Protein AF-A0AAC8SAY4-F1 (afdb_monomer)

pLDDT: mean 83.75, std 13.56, range [39.09, 97.81]

Radius of gyration: 20.93 Å; Cα contacts (8 Å, |Δi|>4): 81; chains: 1; bounding box: 43×37×54 Å

Mean predicted aligned error: 10.48 Å

Organism: Helicobacter pylori (NCBI:txid210)

Solvent-accessible surface area (backbone atoms only — not comparable to full-atom values): 8519 Å² total; per-residue (Å²): 135,85,77,78,66,69,85,39,74,70,52,71,74,53,91,85,73,83,83,59,65,65,61,52,53,55,52,52,60,63,42,52,69,50,48,57,51,23,62,74,70,72,42,83,51,65,68,63,42,55,50,50,52,54,49,46,54,54,30,52,74,72,70,30,79,38,71,50,92,58,99,72,84,59,46,26,28,36,85,91,52,98,49,71,39,80,80,84,88,80,59,88,81,37,61,65,57,70,74,39,87,73,74,86,70,81,85,88,58,62,72,68,60,50,50,50,52,40,25,72,76,69,48,89,66,52,75,74,80,77,74,114

Secondary structure (DSSP, 8-state):
---TTTTSTTGGGS------HHHHHHHHHHHHHHHHHHHHHT---HHHHHHHHHHHHHHHHTT--EE--SSSS-SEE-SSSS-EE------TT-HHHHHTT---------HHHHHHHHHHHHSS--HHHH--

Foldseek 3Di:
DDDPPCVDPVVVVDDDDDDDPVVVVVVVVVCVVVVVVCVVVVNPDPVLVVLLVVLVVVCVVVVFDAADSDPDDAGTHRPPDRDTHHDDDDDPVDPCVVVDVDDDDDPPDDPVVVCVVCCVVPPNDDPVVPVD

Sequence (132 aa):
MQFLNQSLGFFNKGCFEPIDRNFITESYQALKPIEEIQNKYNKHDNDSFLNELRDSMVALYLDYELINIQKHGLDAKRSSSDEFLEIKQVSFQSQLIKEFEFKMKPIDSKEQELINLFNLKFGHFSWENYLA

Structure (mmCIF, N/CA/C/O backbone):
data_AF-A0AAC8SAY4-F1
#
_entry.id   AF-A0AAC8SAY4-F1
#
loop_
_atom_site.group_PDB
_atom_site.id
_atom_site.type_symbol
_atom_site.label_atom_id
_atom_site.label_alt_id
_atom_site.label_comp_id
_atom_site.label_asym_id
_atom_site.label_entity_id
_atom_site.label_seq_id
_atom_site.pdbx_PDB_ins_code
_atom_site.Cartn_x
_atom_site.Cartn_y
_atom_site.Cartn_z
_atom_site.occupancy
_atom_site.B_iso_or_equiv
_atom_site.auth_seq_id
_atom_site.auth_comp_id
_atom_site.auth_asym_id
_atom_site.auth_atom_id
_atom_site.pdbx_PDB_model_num
ATOM 1 N N . MET A 1 1 ? 18.139 -1.532 -32.303 1.00 60.88 1 MET A N 1
ATOM 2 C CA . MET A 1 1 ? 18.901 -2.255 -31.260 1.00 60.88 1 MET A CA 1
ATOM 3 C C . MET A 1 1 ? 18.504 -3.720 -31.376 1.00 60.88 1 MET A C 1
ATOM 5 O O . MET A 1 1 ? 17.310 -3.982 -31.385 1.00 60.88 1 MET A O 1
ATOM 9 N N . GLN A 1 2 ? 19.439 -4.645 -31.600 1.00 66.06 2 GLN A N 1
ATOM 10 C CA . GLN A 1 2 ? 19.112 -6.067 -31.763 1.00 66.06 2 GLN A CA 1
ATOM 11 C C . GLN A 1 2 ? 19.268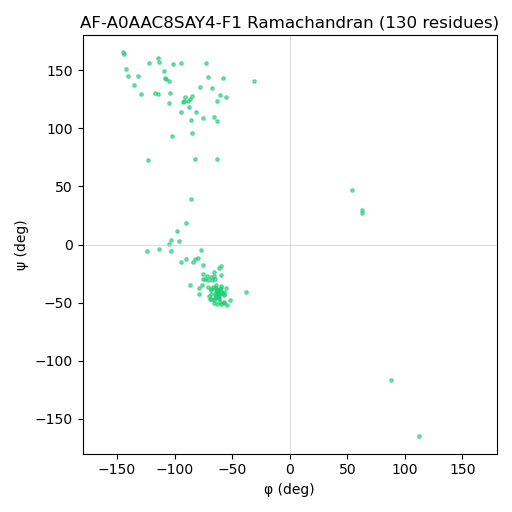 -6.743 -30.397 1.00 66.06 2 GLN A C 1
ATOM 13 O O . GLN A 1 2 ? 20.363 -6.745 -29.840 1.00 66.06 2 GLN A O 1
ATOM 18 N N . PHE A 1 3 ? 18.169 -7.231 -29.817 1.00 70.19 3 PHE A N 1
ATOM 19 C CA . PHE A 1 3 ? 18.208 -7.888 -28.510 1.00 70.19 3 PHE A CA 1
ATOM 20 C C . PHE A 1 3 ? 18.982 -9.206 -28.620 1.00 70.19 3 PHE A C 1
ATOM 22 O O . PHE A 1 3 ? 18.786 -9.964 -29.571 1.00 70.19 3 PHE A O 1
ATOM 29 N N . LEU A 1 4 ? 19.885 -9.467 -27.676 1.00 80.00 4 LEU A N 1
ATOM 30 C CA . LEU A 1 4 ? 20.610 -10.735 -27.602 1.00 80.00 4 LEU A CA 1
ATOM 31 C C . LEU A 1 4 ? 19.668 -11.843 -27.116 1.00 80.00 4 LEU A C 1
ATOM 33 O O . LEU A 1 4 ? 18.697 -11.572 -26.417 1.00 80.00 4 LEU A O 1
ATOM 37 N N . ASN A 1 5 ? 19.989 -13.098 -27.443 1.00 80.56 5 ASN A N 1
ATOM 38 C CA . ASN A 1 5 ? 19.335 -14.280 -26.871 1.00 80.56 5 ASN A CA 1
ATOM 39 C C . ASN A 1 5 ? 17.826 -14.435 -27.158 1.00 80.56 5 ASN A C 1
ATOM 41 O O . ASN A 1 5 ? 17.125 -15.112 -26.408 1.00 80.56 5 ASN A O 1
ATOM 45 N N . GLN A 1 6 ? 17.333 -13.881 -28.270 1.00 76.38 6 GLN A N 1
ATOM 46 C CA . GLN A 1 6 ? 15.921 -13.991 -28.682 1.00 76.38 6 GLN A CA 1
ATOM 47 C C . GLN A 1 6 ? 15.450 -15.441 -28.907 1.00 76.38 6 GLN A C 1
ATOM 49 O O . GLN A 1 6 ? 14.258 -15.725 -28.901 1.00 76.38 6 GLN A O 1
ATOM 54 N N . SER A 1 7 ? 16.380 -16.381 -29.090 1.00 83.81 7 SER A N 1
ATOM 55 C CA . SER A 1 7 ? 16.079 -17.808 -29.228 1.00 83.81 7 SER A CA 1
ATOM 56 C C . SER A 1 7 ? 15.813 -18.519 -27.896 1.00 83.81 7 SER A C 1
ATOM 58 O O . SER A 1 7 ? 15.356 -19.662 -27.906 1.00 83.81 7 SER A O 1
ATOM 60 N N . LEU A 1 8 ? 16.089 -17.892 -26.746 1.00 85.12 8 LEU A N 1
ATOM 61 C CA . LEU A 1 8 ? 15.897 -18.523 -25.441 1.00 85.12 8 LEU A CA 1
ATOM 62 C C . LEU A 1 8 ? 14.419 -18.520 -25.039 1.00 85.12 8 LEU A C 1
ATOM 64 O O . LEU A 1 8 ? 13.726 -17.509 -25.122 1.00 85.12 8 LEU A O 1
ATOM 68 N N . GLY A 1 9 ? 13.939 -19.654 -24.525 1.00 83.25 9 GLY A N 1
ATOM 69 C CA . GLY A 1 9 ? 12.525 -19.835 -24.183 1.00 83.25 9 GLY A CA 1
ATOM 70 C C . GLY A 1 9 ? 11.986 -18.847 -23.144 1.00 83.25 9 GLY A C 1
ATOM 71 O O . GLY A 1 9 ? 10.797 -18.556 -23.157 1.00 83.25 9 GLY A O 1
ATOM 72 N N . PHE A 1 10 ? 12.831 -18.298 -22.265 1.00 81.75 10 PHE A N 1
ATOM 73 C CA . PHE A 1 10 ? 12.408 -17.265 -21.313 1.00 81.75 10 PHE A CA 1
ATOM 74 C C . PHE A 1 10 ? 12.229 -15.888 -21.963 1.00 81.75 10 PHE A C 1
ATOM 76 O O . PHE A 1 10 ? 11.379 -15.128 -21.513 1.00 81.75 10 PHE A O 1
ATOM 83 N N . PHE A 1 11 ? 12.974 -15.578 -23.031 1.00 82.75 11 PHE A N 1
ATOM 84 C CA . PHE A 1 11 ? 12.783 -14.341 -23.789 1.00 82.75 11 PHE A CA 1
ATOM 85 C C . PHE A 1 11 ? 11.406 -14.349 -24.467 1.00 82.75 11 PHE A C 1
ATOM 87 O O . PHE A 1 11 ? 10.678 -13.366 -24.449 1.00 82.75 11 PHE A O 1
ATOM 94 N N . ASN A 1 12 ? 10.978 -15.512 -24.954 1.00 81.19 12 ASN A N 1
ATOM 95 C CA . ASN A 1 12 ? 9.673 -15.670 -25.599 1.00 81.19 12 ASN A CA 1
ATOM 96 C C . ASN A 1 12 ? 8.489 -15.728 -24.61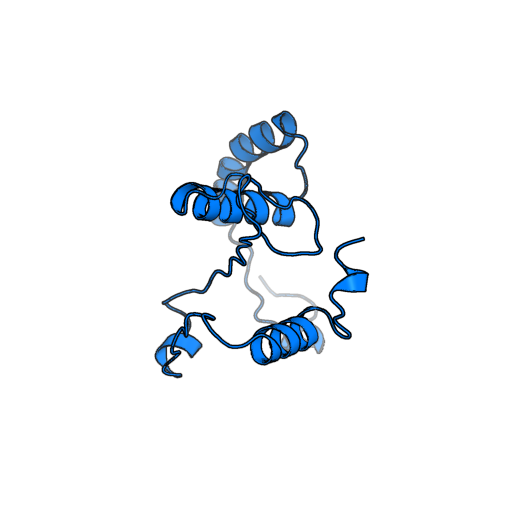4 1.00 81.19 12 ASN A C 1
ATOM 98 O O . ASN A 1 12 ? 7.341 -15.774 -25.047 1.00 81.19 12 ASN A O 1
ATOM 102 N N . LYS A 1 13 ? 8.745 -15.735 -23.296 1.00 87.25 13 LYS A N 1
ATOM 103 C CA . LYS A 1 13 ? 7.701 -15.644 -22.258 1.00 87.25 13 LYS A CA 1
ATOM 104 C C . LYS A 1 13 ? 7.384 -14.207 -21.841 1.00 87.25 13 LYS A C 1
ATOM 106 O O . LYS A 1 13 ? 6.411 -14.005 -21.122 1.00 87.25 13 LYS A O 1
ATOM 111 N N . GLY A 1 14 ? 8.204 -13.234 -22.234 1.00 84.19 14 GLY A N 1
ATOM 112 C CA . GLY A 1 14 ? 8.025 -11.827 -21.881 1.00 84.19 14 GLY A CA 1
ATOM 113 C C . GLY A 1 14 ? 7.724 -10.955 -23.096 1.00 84.19 14 GLY A C 1
ATOM 114 O O . GLY A 1 14 ? 8.028 -11.319 -24.229 1.00 84.19 14 GLY A O 1
ATOM 115 N N . CYS A 1 15 ? 7.158 -9.776 -22.844 1.00 86.06 15 CYS A N 1
ATOM 116 C CA . CYS A 1 15 ? 7.070 -8.691 -23.818 1.00 86.06 15 CYS A CA 1
ATOM 117 C C . CYS A 1 15 ? 8.151 -7.665 -23.468 1.00 86.06 15 CYS A C 1
ATOM 119 O O . CYS A 1 15 ? 7.966 -6.843 -22.574 1.00 86.06 15 CYS A O 1
ATOM 121 N N . PHE A 1 16 ? 9.323 -7.786 -24.092 1.00 86.50 16 PHE A N 1
ATOM 122 C CA . PHE 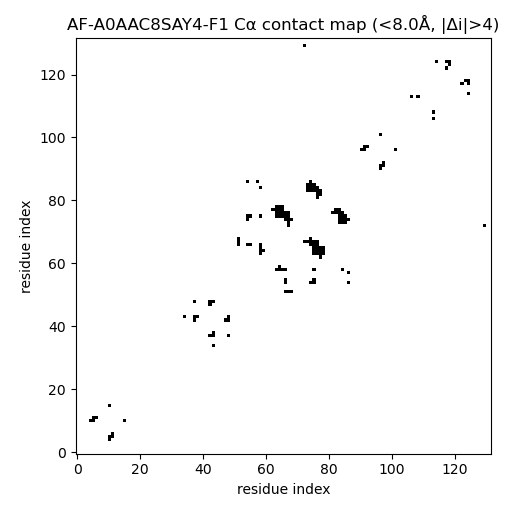A 1 16 ? 10.476 -6.943 -23.783 1.00 86.50 16 PHE A CA 1
ATOM 123 C C . PHE A 1 16 ? 10.493 -5.697 -24.665 1.00 86.50 16 PHE A C 1
ATOM 125 O O . PHE A 1 16 ? 10.491 -5.796 -25.891 1.00 86.50 16 PHE A O 1
ATOM 132 N N . GLU A 1 17 ? 10.593 -4.533 -24.033 1.00 86.31 17 GLU A N 1
ATOM 133 C CA . GLU A 1 17 ? 10.682 -3.236 -24.700 1.00 86.31 17 GLU A CA 1
ATOM 134 C C . GLU A 1 17 ? 11.970 -2.504 -24.288 1.00 86.31 17 GLU A C 1
ATOM 136 O O . GLU A 1 17 ? 12.548 -2.796 -23.233 1.00 86.31 17 GLU A O 1
ATOM 141 N N . PRO A 1 18 ? 12.477 -1.568 -25.111 1.00 89.00 18 PRO A N 1
ATOM 142 C CA . PRO A 1 18 ? 13.557 -0.685 -24.692 1.00 89.00 18 PRO A CA 1
ATOM 143 C C . PRO A 1 18 ? 13.172 0.110 -23.438 1.00 89.00 18 PRO A C 1
ATOM 145 O O . PRO A 1 18 ? 12.043 0.570 -23.310 1.00 89.00 18 PRO A O 1
ATOM 148 N N . ILE A 1 19 ? 14.135 0.329 -22.541 1.00 91.62 19 ILE A N 1
ATOM 149 C CA . ILE A 1 19 ? 13.924 1.165 -21.353 1.00 91.62 19 ILE A CA 1
ATOM 150 C C . ILE A 1 19 ? 13.622 2.603 -21.787 1.00 91.62 19 ILE A C 1
ATOM 152 O O . ILE A 1 19 ? 14.453 3.239 -22.447 1.00 91.62 19 ILE A O 1
ATOM 156 N N . ASP A 1 20 ? 12.483 3.134 -21.348 1.00 96.00 20 ASP A N 1
ATOM 157 C CA . ASP A 1 20 ? 12.170 4.554 -21.470 1.00 96.00 20 ASP A CA 1
ATOM 158 C C . ASP A 1 20 ? 12.971 5.357 -20.433 1.00 96.00 20 ASP A C 1
ATOM 160 O O . ASP A 1 20 ? 12.736 5.303 -19.225 1.00 96.00 20 ASP A O 1
ATOM 164 N N . ARG A 1 21 ? 13.961 6.114 -20.912 1.00 96.12 21 ARG A N 1
ATOM 165 C CA . ARG A 1 21 ? 14.837 6.923 -20.054 1.00 96.12 21 ARG A CA 1
ATOM 166 C C . ARG A 1 21 ? 14.137 8.142 -19.460 1.00 96.12 21 ARG A C 1
ATOM 168 O O . ARG A 1 21 ? 14.555 8.592 -18.392 1.00 96.12 21 ARG A O 1
ATOM 175 N N . ASN A 1 22 ? 13.112 8.669 -20.127 1.00 97.50 22 ASN A N 1
ATOM 176 C CA . ASN A 1 22 ? 12.337 9.790 -19.605 1.00 97.50 22 ASN A CA 1
ATOM 177 C C . ASN A 1 22 ? 11.527 9.316 -18.401 1.00 97.50 22 ASN A C 1
ATOM 179 O O . ASN A 1 22 ? 11.654 9.900 -17.327 1.00 97.50 22 ASN A O 1
ATOM 183 N N . PHE A 1 23 ? 10.846 8.171 -18.536 1.00 97.06 23 PHE A N 1
ATOM 184 C CA . PHE A 1 23 ? 10.138 7.525 -17.429 1.00 97.06 23 PHE A CA 1
ATOM 185 C C . PHE A 1 23 ? 11.038 7.324 -16.201 1.00 97.06 23 PHE A C 1
ATOM 187 O O . PHE A 1 23 ? 10.656 7.691 -15.090 1.00 97.06 23 PHE A O 1
ATOM 194 N N . ILE A 1 24 ? 12.254 6.795 -16.390 1.00 96.88 24 ILE A N 1
ATOM 195 C CA . ILE A 1 24 ? 13.210 6.597 -15.287 1.00 96.88 24 ILE A CA 1
ATOM 196 C C . ILE A 1 24 ? 13.607 7.925 -14.638 1.00 96.88 24 ILE A C 1
ATOM 198 O O . ILE A 1 24 ? 13.652 8.022 -13.413 1.00 96.88 24 ILE A O 1
ATOM 202 N N . THR A 1 25 ? 13.906 8.941 -15.445 1.00 97.50 25 THR A N 1
ATOM 203 C CA . THR A 1 25 ? 14.394 10.234 -14.950 1.00 97.50 25 THR A CA 1
ATOM 204 C C . THR A 1 25 ? 13.321 10.951 -14.135 1.00 97.50 25 THR A C 1
ATOM 206 O O . THR A 1 25 ? 13.598 11.396 -13.021 1.00 97.50 25 THR A O 1
ATOM 209 N N . GLU A 1 26 ? 12.097 11.018 -14.656 1.00 97.38 26 GLU A N 1
ATOM 210 C CA . GLU A 1 26 ? 10.952 11.642 -13.986 1.00 97.38 26 GLU A CA 1
ATOM 211 C C . GLU A 1 26 ? 10.566 10.883 -12.711 1.00 97.38 26 GLU A C 1
ATOM 213 O O . GLU A 1 26 ? 10.424 11.485 -11.645 1.00 97.38 26 GLU A O 1
ATOM 218 N N . SER A 1 27 ? 10.490 9.550 -12.785 1.00 96.00 27 SER A N 1
ATOM 219 C CA . SER A 1 27 ? 10.169 8.712 -11.624 1.00 96.00 27 SER A CA 1
ATOM 220 C C . SER A 1 27 ? 11.215 8.855 -10.520 1.00 96.00 27 SER A C 1
ATOM 222 O O . SER A 1 27 ? 10.870 9.020 -9.353 1.00 96.00 27 SER A O 1
ATOM 224 N N . TYR A 1 28 ? 12.504 8.860 -10.870 1.00 95.19 28 TYR A N 1
ATOM 225 C CA . TYR A 1 28 ? 13.577 9.050 -9.896 1.00 95.19 28 TYR A CA 1
ATOM 226 C C . TYR A 1 28 ? 13.511 10.423 -9.216 1.00 95.19 28 TYR A C 1
ATOM 228 O O . TYR A 1 28 ? 13.718 10.528 -8.009 1.00 95.19 28 TYR A O 1
ATOM 236 N N . GLN A 1 29 ? 13.192 11.485 -9.963 1.00 95.94 29 GLN A N 1
ATOM 237 C CA . GLN A 1 29 ? 13.005 12.818 -9.384 1.00 95.94 29 GLN A CA 1
ATOM 238 C C . GLN A 1 29 ? 11.830 12.857 -8.399 1.00 95.94 29 GLN A C 1
ATOM 240 O O . GLN A 1 29 ? 11.961 13.473 -7.342 1.00 95.94 29 GLN A O 1
ATOM 245 N N . ALA A 1 30 ? 10.728 12.166 -8.705 1.00 95.06 30 ALA A N 1
ATOM 246 C CA . ALA A 1 30 ? 9.575 1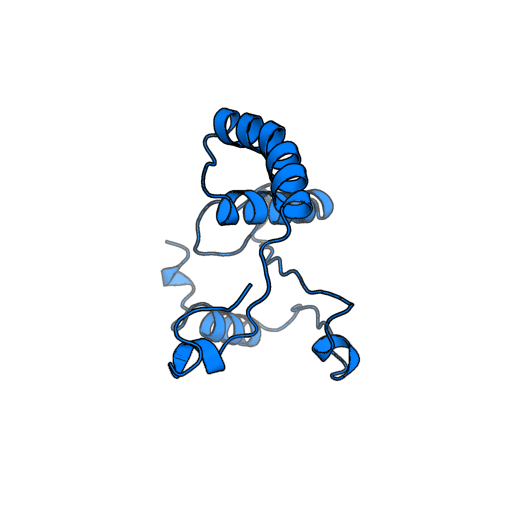2.054 -7.813 1.00 95.06 30 ALA A CA 1
ATOM 247 C C . ALA A 1 30 ? 9.858 11.218 -6.549 1.00 95.06 30 ALA A C 1
ATOM 249 O O . ALA A 1 30 ? 9.256 11.471 -5.507 1.00 95.06 30 ALA A O 1
ATOM 250 N N . LEU A 1 31 ? 10.790 10.259 -6.608 1.00 93.69 31 LEU A N 1
ATOM 251 C CA . LEU A 1 31 ? 11.170 9.431 -5.456 1.00 93.69 31 LEU A CA 1
ATOM 252 C C . LEU A 1 31 ? 12.044 10.164 -4.427 1.00 93.69 31 LEU A C 1
ATOM 254 O O . LEU A 1 31 ? 11.999 9.812 -3.254 1.00 93.69 31 LEU A O 1
ATOM 258 N N . LYS A 1 32 ? 12.795 11.204 -4.812 1.00 94.00 32 LYS A N 1
ATOM 259 C CA . LYS A 1 32 ? 13.646 11.970 -3.876 1.00 94.00 32 LYS A CA 1
ATOM 260 C C . LYS A 1 32 ? 12.907 12.521 -2.645 1.00 94.00 32 LYS A C 1
ATOM 262 O O . LYS A 1 32 ? 13.352 12.259 -1.533 1.00 94.00 32 LYS A O 1
ATOM 267 N N . PRO A 1 33 ? 11.784 13.254 -2.779 1.00 95.94 33 PRO A N 1
ATOM 268 C CA . PRO A 1 33 ? 11.046 13.715 -1.602 1.00 95.94 33 PRO A CA 1
ATOM 269 C C . PRO A 1 33 ? 10.433 12.557 -0.799 1.00 95.94 33 PRO A C 1
ATOM 271 O O . PRO A 1 33 ? 10.248 12.681 0.409 1.00 95.94 33 PRO A O 1
ATOM 274 N N . ILE A 1 34 ? 10.133 11.421 -1.439 1.00 95.31 34 ILE A N 1
ATOM 275 C CA . ILE A 1 34 ? 9.647 10.221 -0.743 1.00 95.31 34 ILE A CA 1
ATOM 276 C C . ILE A 1 34 ? 10.763 9.632 0.128 1.00 95.31 34 ILE A C 1
ATOM 278 O O . ILE A 1 34 ? 10.511 9.306 1.285 1.00 95.31 34 ILE A O 1
ATOM 282 N N . GLU A 1 35 ? 11.997 9.576 -0.373 1.00 95.38 35 GLU A N 1
ATOM 283 C CA . GLU A 1 35 ? 13.166 9.102 0.374 1.00 95.38 35 GLU A CA 1
ATOM 284 C C . GLU A 1 35 ? 13.388 9.908 1.668 1.00 95.38 35 GLU A C 1
ATOM 286 O O . GLU A 1 35 ? 13.648 9.333 2.725 1.00 95.38 35 GLU A O 1
ATOM 291 N N . GLU A 1 36 ? 13.211 11.233 1.633 1.00 96.94 36 GLU A N 1
ATOM 292 C CA . GLU A 1 36 ? 13.299 12.085 2.829 1.00 96.94 36 GLU A CA 1
ATOM 293 C C . GLU A 1 36 ? 12.268 11.689 3.903 1.00 96.94 36 GLU A C 1
ATOM 295 O O . GLU A 1 36 ? 12.588 11.630 5.095 1.00 96.94 36 GLU A O 1
ATOM 300 N N . ILE A 1 37 ? 11.039 11.362 3.489 1.00 97.12 37 ILE A N 1
ATOM 301 C CA . ILE A 1 37 ? 9.972 10.887 4.380 1.00 97.12 37 ILE A CA 1
ATOM 302 C C . ILE A 1 37 ? 10.321 9.496 4.917 1.00 97.12 37 ILE A C 1
ATOM 304 O O . ILE A 1 37 ? 10.244 9.265 6.124 1.00 97.12 37 ILE A O 1
ATOM 308 N N . GLN A 1 38 ? 10.747 8.577 4.051 1.00 96.44 38 GLN A N 1
ATOM 309 C CA . GLN A 1 38 ? 11.144 7.228 4.453 1.00 96.44 38 GLN A CA 1
ATOM 310 C C . GLN A 1 38 ? 12.267 7.254 5.489 1.00 96.44 38 GLN A C 1
ATOM 312 O O . GLN A 1 38 ? 12.180 6.549 6.491 1.00 96.44 38 GLN A O 1
ATOM 317 N N . ASN A 1 39 ? 13.266 8.121 5.309 1.00 97.00 39 ASN A N 1
ATOM 318 C CA . ASN A 1 39 ? 14.345 8.326 6.273 1.00 97.00 39 ASN A CA 1
ATOM 319 C C . ASN A 1 39 ? 13.824 8.889 7.601 1.00 97.00 39 ASN A C 1
ATOM 321 O O . ASN A 1 39 ? 14.181 8.390 8.667 1.00 97.00 39 ASN A O 1
ATOM 325 N N . LYS A 1 40 ? 12.940 9.894 7.554 1.00 97.81 40 LYS A N 1
ATOM 326 C CA . LYS A 1 40 ? 12.348 10.508 8.754 1.00 97.81 40 LYS A CA 1
ATOM 327 C C . LYS A 1 40 ? 11.563 9.507 9.607 1.00 97.81 40 LYS A C 1
ATOM 329 O O . LYS A 1 40 ? 11.592 9.606 10.831 1.00 97.81 40 LYS A O 1
ATOM 334 N N . TYR A 1 41 ? 10.853 8.576 8.972 1.00 96.00 41 TYR A N 1
ATOM 335 C CA . TYR A 1 41 ? 9.997 7.599 9.653 1.00 96.00 41 TYR A CA 1
ATOM 336 C C . TYR A 1 41 ? 10.609 6.191 9.743 1.00 96.00 41 TYR A C 1
ATOM 338 O O . TYR A 1 41 ? 9.952 5.289 10.255 1.00 96.00 41 TYR A O 1
ATOM 346 N N . ASN A 1 42 ? 11.854 6.002 9.286 1.00 95.94 42 ASN A N 1
ATOM 347 C CA . ASN A 1 42 ? 12.555 4.713 9.240 1.00 95.94 42 ASN A CA 1
ATOM 348 C C . ASN A 1 42 ? 11.763 3.617 8.485 1.00 95.94 42 ASN A C 1
ATOM 350 O O . ASN A 1 42 ? 11.600 2.496 8.967 1.00 95.94 42 ASN A O 1
ATOM 354 N N . LYS A 1 43 ? 11.230 3.957 7.302 1.00 94.44 43 LYS A N 1
ATOM 355 C CA . LYS A 1 43 ? 10.384 3.091 6.454 1.00 94.44 43 LYS A CA 1
ATOM 356 C C . LYS A 1 43 ? 10.971 2.925 5.051 1.00 94.44 43 LYS A C 1
ATOM 358 O O . LYS A 1 43 ? 10.460 3.486 4.089 1.00 94.44 43 LYS A O 1
ATOM 363 N N . HIS A 1 44 ? 12.053 2.162 4.936 1.00 93.31 44 HIS A N 1
ATOM 364 C CA . HIS A 1 44 ? 12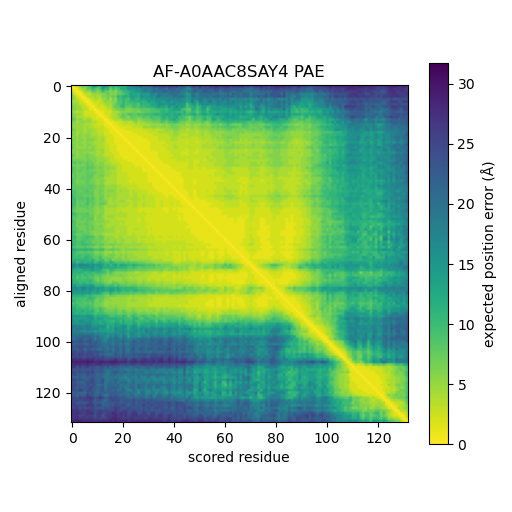.831 2.047 3.692 1.00 93.31 44 HIS A CA 1
ATOM 365 C C . HIS A 1 44 ? 12.294 1.022 2.683 1.00 93.31 44 HIS A C 1
ATOM 367 O O . HIS A 1 44 ? 12.703 1.028 1.526 1.00 93.31 44 HIS A O 1
ATOM 373 N N . ASP A 1 45 ? 11.400 0.129 3.108 1.00 93.19 45 ASP A N 1
ATOM 374 C CA . ASP A 1 45 ? 10.754 -0.815 2.201 1.00 93.19 45 ASP A CA 1
ATOM 375 C C . ASP A 1 45 ? 9.583 -0.132 1.483 1.00 93.19 45 ASP A C 1
ATOM 377 O O . ASP A 1 45 ? 8.605 0.265 2.117 1.00 93.19 45 ASP A O 1
ATOM 381 N N . ASN A 1 46 ? 9.693 0.030 0.162 1.00 91.69 46 ASN A N 1
ATOM 382 C CA . ASN A 1 46 ? 8.706 0.769 -0.630 1.00 91.69 46 ASN A CA 1
ATOM 383 C C . ASN A 1 46 ? 7.325 0.107 -0.631 1.00 91.69 46 ASN A C 1
ATOM 385 O O . ASN A 1 46 ? 6.322 0.819 -0.614 1.00 91.69 46 ASN A O 1
ATOM 389 N N . ASP A 1 47 ? 7.266 -1.227 -0.658 1.00 91.19 47 ASP A N 1
ATOM 390 C CA . ASP A 1 47 ? 5.992 -1.951 -0.666 1.00 91.19 47 ASP A CA 1
ATOM 391 C C . ASP A 1 47 ? 5.253 -1.735 0.660 1.00 91.19 47 ASP A C 1
ATOM 393 O O . ASP A 1 47 ? 4.113 -1.271 0.675 1.00 91.19 47 ASP A O 1
ATOM 397 N N . SER A 1 48 ? 5.937 -1.945 1.785 1.00 90.94 48 SER A N 1
ATOM 398 C CA . SER A 1 48 ? 5.389 -1.700 3.123 1.00 90.94 48 SER A CA 1
ATOM 399 C C . SER A 1 48 ? 5.022 -0.229 3.331 1.00 90.94 48 SER A C 1
ATOM 401 O O . SER A 1 48 ? 3.954 0.064 3.860 1.00 90.94 48 SER A O 1
ATOM 403 N N . PHE A 1 49 ? 5.868 0.705 2.881 1.00 94.25 49 PHE A N 1
ATOM 404 C CA . PHE A 1 49 ? 5.618 2.144 2.995 1.00 94.25 49 PHE A CA 1
ATOM 405 C C . PHE A 1 49 ? 4.340 2.569 2.262 1.00 94.25 49 PHE A C 1
ATOM 407 O O . PHE A 1 49 ? 3.502 3.265 2.836 1.00 94.25 49 PHE A O 1
ATOM 414 N N . LEU A 1 50 ? 4.174 2.148 1.003 1.00 93.56 50 LEU A N 1
ATOM 415 C CA . LEU A 1 50 ? 3.001 2.507 0.203 1.00 93.56 50 LEU A CA 1
ATOM 416 C C . LEU A 1 50 ? 1.732 1.800 0.691 1.00 93.56 50 LEU A C 1
ATOM 418 O O . LEU A 1 50 ? 0.664 2.414 0.680 1.00 93.56 50 LEU A O 1
ATOM 422 N N . ASN A 1 51 ? 1.843 0.547 1.143 1.00 92.00 51 ASN A N 1
ATOM 423 C CA . ASN A 1 51 ? 0.724 -0.178 1.742 1.00 92.00 51 ASN A CA 1
ATOM 424 C C . ASN A 1 51 ? 0.249 0.508 3.032 1.00 92.00 51 ASN A C 1
ATOM 426 O O . ASN A 1 51 ? -0.923 0.861 3.122 1.00 92.00 51 ASN A O 1
ATOM 430 N N . GLU A 1 52 ? 1.152 0.805 3.970 1.00 94.94 52 GLU A N 1
ATOM 431 C CA . GLU A 1 52 ? 0.797 1.481 5.223 1.00 94.94 52 GLU A CA 1
ATOM 432 C C . GLU A 1 52 ? 0.225 2.883 4.981 1.00 94.94 52 GLU A C 1
ATOM 434 O O . GLU A 1 52 ? -0.746 3.264 5.634 1.00 94.94 52 GLU A O 1
ATOM 439 N N . LEU A 1 53 ? 0.773 3.646 4.024 1.00 95.69 53 LEU A N 1
ATOM 440 C CA . LEU A 1 53 ? 0.232 4.954 3.649 1.00 95.69 53 LEU A CA 1
ATOM 441 C C . LEU A 1 53 ? -1.214 4.836 3.153 1.00 95.69 53 LEU A C 1
ATOM 443 O O . LEU A 1 53 ? -2.090 5.551 3.642 1.00 95.69 53 LEU A O 1
ATOM 447 N N . ARG A 1 54 ? -1.469 3.929 2.201 1.00 95.50 54 ARG A N 1
ATOM 448 C CA . ARG A 1 54 ? -2.814 3.677 1.664 1.00 95.50 54 ARG A CA 1
ATOM 449 C C . ARG A 1 54 ? -3.776 3.289 2.781 1.00 95.50 54 ARG A C 1
ATOM 451 O O . ARG A 1 54 ? -4.860 3.865 2.880 1.00 95.50 54 ARG A O 1
ATOM 458 N N . ASP A 1 55 ? -3.383 2.321 3.599 1.00 95.94 55 ASP A N 1
ATOM 459 C CA . ASP A 1 55 ? -4.258 1.759 4.620 1.00 95.94 55 ASP A CA 1
ATOM 460 C C . ASP A 1 55 ? -4.546 2.792 5.716 1.00 95.94 55 ASP A C 1
ATOM 462 O O . ASP A 1 55 ? -5.697 2.962 6.114 1.00 95.94 55 ASP A O 1
ATOM 466 N N . SER A 1 56 ? -3.548 3.598 6.093 1.00 96.94 56 SER A N 1
ATOM 467 C CA . SER A 1 56 ? -3.717 4.725 7.019 1.00 96.94 56 SER A CA 1
ATOM 468 C C . SER A 1 56 ? -4.670 5.791 6.483 1.00 96.94 56 SER A C 1
ATOM 470 O O . SER A 1 56 ? -5.482 6.316 7.240 1.00 96.94 56 SER A O 1
ATOM 472 N N . MET A 1 57 ? -4.609 6.118 5.186 1.00 97.38 57 MET A N 1
ATOM 473 C CA . MET A 1 57 ? -5.518 7.100 4.582 1.00 97.38 57 MET A CA 1
ATOM 474 C C . MET A 1 57 ? -6.977 6.633 4.623 1.00 97.38 57 MET A C 1
ATOM 476 O O . MET A 1 57 ? -7.865 7.423 4.942 1.00 97.38 57 MET A O 1
ATOM 480 N N . VAL A 1 58 ? -7.230 5.359 4.311 1.00 96.25 58 VAL A N 1
ATOM 481 C CA . VAL A 1 58 ? -8.583 4.781 4.345 1.00 96.25 58 VAL A CA 1
ATOM 482 C C . VAL A 1 58 ? -9.078 4.635 5.784 1.00 96.25 58 VAL A C 1
ATOM 484 O O . VAL A 1 58 ? -10.214 5.008 6.068 1.00 96.25 58 VAL A O 1
ATOM 487 N N . ALA A 1 59 ? -8.232 4.147 6.694 1.00 96.50 59 ALA A N 1
ATOM 488 C CA . ALA A 1 59 ? -8.552 4.031 8.113 1.00 96.50 59 ALA A CA 1
ATOM 489 C C . ALA A 1 59 ? -8.937 5.392 8.706 1.00 96.50 59 ALA A C 1
ATOM 491 O O . ALA A 1 59 ? -10.013 5.520 9.285 1.00 96.50 59 ALA A O 1
ATOM 492 N N . LEU A 1 60 ? -8.121 6.425 8.461 1.00 95.88 60 LEU A N 1
ATOM 493 C CA . LEU A 1 60 ? -8.389 7.789 8.914 1.00 95.88 60 LEU A CA 1
ATOM 494 C C . LEU A 1 60 ? -9.716 8.328 8.365 1.00 95.88 60 LEU A C 1
ATOM 496 O O . LEU A 1 60 ? -10.466 8.959 9.099 1.00 95.88 60 LEU A O 1
ATOM 500 N N . TYR A 1 61 ? -10.024 8.069 7.091 1.00 96.12 61 TYR A N 1
ATOM 501 C CA . TYR A 1 61 ? -11.286 8.492 6.476 1.00 96.12 61 TYR A CA 1
ATOM 502 C C . TYR A 1 61 ? -12.524 7.821 7.099 1.00 96.12 61 TYR A C 1
ATOM 504 O O . TYR A 1 61 ? -13.602 8.409 7.101 1.00 96.12 61 TYR A O 1
ATOM 512 N N . LEU A 1 62 ? -12.376 6.598 7.616 1.00 95.25 62 LEU A N 1
ATOM 513 C CA . LEU A 1 62 ? -13.443 5.819 8.257 1.00 95.25 62 LEU A CA 1
ATOM 514 C C . LEU A 1 62 ? -13.426 5.920 9.796 1.00 95.25 62 LEU A C 1
ATOM 516 O O . LEU A 1 62 ? -14.119 5.153 10.473 1.00 95.25 62 LEU A O 1
ATOM 520 N N . ASP A 1 63 ? -12.643 6.851 10.347 1.00 95.44 63 ASP A N 1
ATOM 521 C CA . ASP A 1 63 ? -12.448 7.089 11.782 1.00 95.44 63 ASP A CA 1
ATOM 522 C C . ASP A 1 63 ? -11.814 5.908 12.555 1.00 95.44 63 ASP A C 1
ATOM 524 O O . ASP A 1 63 ? -12.077 5.723 13.739 1.00 95.44 63 ASP A O 1
ATOM 528 N N . TYR A 1 64 ? -10.980 5.084 11.918 1.00 97.31 64 TYR A N 1
ATOM 529 C CA . TYR A 1 64 ? -10.166 4.070 12.603 1.00 97.31 64 TYR A CA 1
ATOM 530 C C . TYR A 1 64 ? -8.843 4.689 13.067 1.00 97.31 64 TYR A C 1
ATOM 532 O O . TYR A 1 64 ? -8.101 5.248 12.261 1.00 97.31 64 TYR A O 1
ATOM 540 N N . GLU A 1 65 ? -8.522 4.578 14.359 1.00 97.12 65 GLU A N 1
ATOM 541 C CA . GLU A 1 65 ? -7.364 5.276 14.938 1.00 97.12 65 GLU A CA 1
ATOM 542 C C . GLU A 1 65 ? -6.075 4.445 14.985 1.00 97.12 65 GLU A C 1
ATOM 544 O O . GLU A 1 65 ? -4.998 5.003 15.205 1.00 97.12 65 GLU A O 1
ATOM 549 N N . LEU A 1 66 ? -6.157 3.122 14.808 1.00 97.44 66 LEU A N 1
ATOM 550 C CA . LEU A 1 66 ? -5.010 2.218 14.916 1.00 97.44 66 LEU A CA 1
ATOM 551 C C . LEU A 1 66 ? -4.735 1.531 13.578 1.00 97.44 66 LEU A C 1
ATOM 553 O O . LEU A 1 6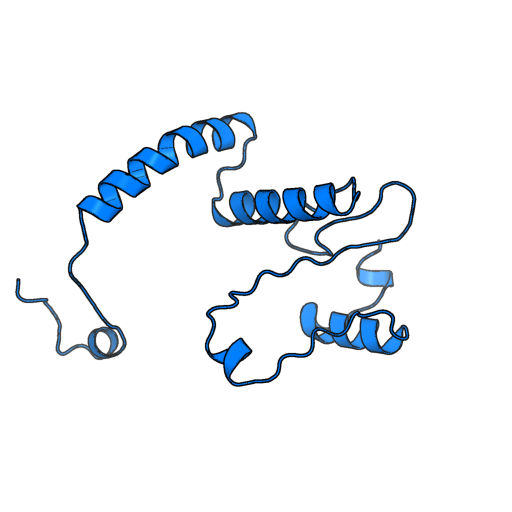6 ? -5.637 0.929 13.000 1.00 97.44 66 LEU A O 1
ATOM 557 N N . ILE A 1 67 ? -3.477 1.568 13.131 1.00 96.94 67 ILE A N 1
ATOM 558 C CA . ILE A 1 67 ? -2.999 0.873 11.930 1.00 96.94 67 ILE A CA 1
ATOM 559 C C . ILE A 1 67 ? -2.130 -0.327 12.310 1.00 96.94 67 ILE A C 1
ATOM 561 O O . ILE A 1 67 ? -1.338 -0.263 13.255 1.00 96.94 67 ILE A O 1
ATOM 565 N N . ASN A 1 68 ? -2.254 -1.420 11.565 1.00 94.38 68 ASN A N 1
ATOM 566 C CA . ASN A 1 68 ? -1.372 -2.566 11.696 1.00 94.38 68 ASN A CA 1
ATOM 567 C C . ASN A 1 68 ? -0.128 -2.390 10.816 1.00 94.38 68 ASN A C 1
ATOM 569 O O . ASN A 1 68 ? -0.214 -2.320 9.596 1.00 94.38 68 ASN A O 1
ATOM 573 N N . ILE A 1 69 ? 1.043 -2.348 11.449 1.00 91.81 69 ILE A N 1
ATOM 574 C CA . ILE A 1 69 ? 2.343 -2.217 10.770 1.00 91.81 69 ILE A CA 1
ATOM 575 C C . ILE A 1 69 ? 3.035 -3.571 10.535 1.00 91.81 69 ILE A C 1
ATOM 577 O O . ILE A 1 69 ? 4.180 -3.617 10.088 1.00 91.81 69 ILE A O 1
ATOM 581 N N . GLN A 1 70 ? 2.384 -4.679 10.898 1.00 87.62 70 GLN A N 1
ATOM 582 C CA . GLN A 1 70 ? 2.888 -6.037 10.716 1.00 87.62 70 GLN A CA 1
ATOM 583 C C . GLN A 1 70 ? 2.240 -6.699 9.499 1.00 87.62 70 GLN A C 1
ATOM 585 O O . GLN A 1 70 ? 1.118 -6.393 9.112 1.00 87.62 70 GLN A O 1
ATOM 590 N N . LYS A 1 71 ? 2.932 -7.686 8.921 1.00 75.81 71 LYS A N 1
ATOM 591 C CA . LYS A 1 71 ? 2.450 -8.431 7.744 1.00 75.81 71 LYS A CA 1
ATOM 592 C C . LYS A 1 71 ? 1.198 -9.279 8.017 1.00 75.81 71 LYS A C 1
ATOM 594 O O . LYS A 1 71 ? 0.493 -9.663 7.085 1.00 75.81 71 LYS A O 1
ATOM 599 N N . HIS A 1 72 ? 0.967 -9.647 9.274 1.00 81.38 72 HIS A N 1
ATOM 600 C CA . HIS A 1 72 ? -0.113 -10.540 9.680 1.00 81.38 72 HIS A CA 1
ATOM 601 C C . HIS A 1 72 ? -1.201 -9.763 10.420 1.00 81.38 72 HIS A C 1
ATOM 603 O O . HIS A 1 72 ? -0.894 -8.868 11.204 1.00 81.38 72 HIS A O 1
ATOM 609 N N . GLY A 1 73 ? -2.460 -10.141 10.197 1.00 86.56 73 GLY A N 1
ATOM 610 C CA . GLY A 1 73 ? -3.628 -9.520 10.821 1.00 86.56 73 GLY A CA 1
ATOM 611 C C . GLY A 1 73 ? -4.508 -8.750 9.836 1.00 86.56 73 GLY A C 1
ATOM 612 O O . GLY A 1 73 ? -4.439 -8.959 8.620 1.00 86.56 73 GLY A O 1
ATOM 613 N N . LEU A 1 74 ? -5.378 -7.921 10.410 1.00 90.50 74 LEU A N 1
ATOM 614 C CA . LEU A 1 74 ? -6.245 -6.969 9.715 1.00 90.50 74 LEU A CA 1
ATOM 615 C C . LEU A 1 74 ? -5.562 -5.599 9.679 1.00 90.50 74 LEU A C 1
ATOM 617 O O . LEU A 1 74 ? -4.693 -5.330 10.510 1.00 90.50 74 LEU A O 1
ATOM 621 N N . ASP A 1 75 ? -5.929 -4.763 8.717 1.00 95.31 75 ASP A N 1
ATOM 622 C CA . ASP A 1 75 ? -5.162 -3.567 8.362 1.00 95.31 75 ASP A CA 1
ATOM 623 C C . ASP A 1 75 ? -5.343 -2.420 9.375 1.00 95.31 75 ASP A C 1
ATOM 625 O O . ASP A 1 75 ? -4.382 -1.714 9.673 1.00 95.31 75 ASP A O 1
ATOM 629 N N . ALA A 1 76 ? -6.532 -2.261 9.972 1.00 96.69 76 ALA A N 1
ATOM 630 C CA . ALA A 1 76 ? -6.788 -1.245 11.002 1.00 96.69 76 ALA A CA 1
ATOM 631 C C . ALA A 1 76 ? -7.755 -1.711 12.108 1.00 96.69 76 ALA A C 1
ATOM 633 O O . ALA A 1 76 ? -8.485 -2.692 11.949 1.00 96.69 76 ALA A O 1
ATOM 634 N N . LYS A 1 77 ? -7.775 -0.990 13.239 1.00 96.00 77 LYS A N 1
ATOM 635 C CA . LYS A 1 77 ? -8.673 -1.226 14.385 1.00 96.00 77 LYS A CA 1
ATOM 636 C C . LYS A 1 77 ? -9.164 0.096 14.984 1.00 96.00 77 LYS A C 1
ATOM 638 O O . LYS A 1 77 ? -8.406 1.065 15.047 1.00 96.00 77 LYS A O 1
ATOM 643 N N . ARG A 1 78 ? -10.408 0.137 15.466 1.00 95.56 78 ARG A N 1
ATOM 644 C CA . ARG A 1 78 ? -10.838 1.214 16.366 1.00 95.56 78 ARG A CA 1
ATOM 645 C C . ARG A 1 78 ? -10.179 1.067 17.733 1.00 95.56 78 ARG A C 1
ATOM 647 O O . ARG A 1 78 ? -9.982 -0.032 18.248 1.00 95.56 78 ARG A O 1
ATOM 654 N N . SER A 1 79 ? -9.855 2.197 18.341 1.00 94.25 79 SER A N 1
ATOM 655 C CA . SER A 1 79 ? -9.257 2.236 19.678 1.00 94.25 79 SER A CA 1
ATOM 656 C C . SER A 1 79 ? -10.242 1.845 20.788 1.00 94.25 79 SER A C 1
ATOM 658 O O . SER A 1 79 ? -9.834 1.291 21.807 1.00 94.25 79 SER A O 1
ATOM 660 N N . SER A 1 80 ? -11.535 2.117 20.591 1.00 92.69 80 SER A N 1
ATOM 661 C CA . SER A 1 80 ? -12.585 2.002 21.612 1.00 92.69 80 SER A CA 1
ATOM 662 C C . SER A 1 80 ? -13.475 0.759 21.487 1.00 92.69 80 SER A C 1
ATOM 664 O O . SER A 1 80 ? -14.307 0.525 22.364 1.00 92.69 80 SER A O 1
ATOM 666 N N . SER A 1 81 ? -13.316 -0.044 20.431 1.00 91.31 81 SER A N 1
ATOM 667 C CA . SER A 1 81 ? -14.138 -1.228 20.153 1.00 91.31 81 SER A CA 1
ATOM 668 C C . SER A 1 81 ? -13.316 -2.350 19.513 1.00 91.31 81 SER A C 1
ATOM 670 O O . SER A 1 81 ? -12.209 -2.126 19.027 1.00 91.31 81 SER A O 1
ATOM 672 N N . ASP A 1 82 ? -13.8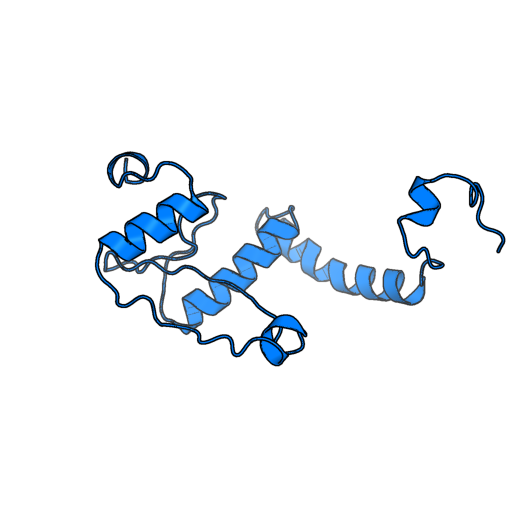67 -3.565 19.475 1.00 89.44 82 ASP A N 1
ATOM 673 C CA . ASP A 1 82 ? -13.292 -4.702 18.737 1.00 89.44 82 ASP A CA 1
ATOM 674 C C . ASP A 1 82 ? -13.737 -4.721 17.268 1.00 89.44 82 ASP A C 1
ATOM 676 O O . ASP A 1 82 ? -14.000 -5.764 16.673 1.00 89.44 82 ASP A O 1
ATOM 680 N N . GLU A 1 83 ? -13.812 -3.532 16.673 1.00 91.06 83 GLU A N 1
ATOM 681 C CA . GLU A 1 83 ? -14.041 -3.364 15.246 1.00 91.06 83 GLU A CA 1
ATOM 682 C C . GLU A 1 83 ? -12.703 -3.282 14.518 1.00 91.06 83 GLU A C 1
ATOM 684 O O . GLU A 1 83 ? -11.864 -2.416 14.785 1.00 91.06 83 GLU A O 1
ATOM 689 N N . PHE A 1 84 ? -12.531 -4.183 13.558 1.00 92.12 84 PHE A N 1
ATOM 690 C CA . PHE A 1 84 ? -11.358 -4.263 12.704 1.00 92.12 84 PHE A CA 1
ATOM 691 C C . PHE A 1 84 ? -11.737 -3.934 11.263 1.00 92.12 84 PHE A C 1
ATOM 693 O O . PHE A 1 84 ? -12.894 -4.073 10.863 1.00 92.12 84 PHE A O 1
ATOM 700 N N . LEU A 1 85 ? -10.755 -3.506 10.482 1.00 89.56 85 LEU A N 1
ATOM 701 C CA . LEU A 1 85 ? -10.923 -3.134 9.088 1.00 89.56 85 LEU A CA 1
ATOM 702 C C . LEU A 1 85 ? -9.879 -3.850 8.236 1.00 89.56 85 LEU A C 1
ATOM 704 O O . LEU A 1 85 ? -8.687 -3.807 8.524 1.00 89.56 85 LEU A O 1
ATOM 708 N N . GLU A 1 86 ? -10.356 -4.487 7.172 1.00 93.25 86 GLU A N 1
ATOM 709 C CA . GLU A 1 86 ? -9.535 -5.001 6.081 1.00 93.25 86 GLU A CA 1
ATOM 710 C C . GLU A 1 86 ? -9.688 -4.071 4.877 1.00 93.25 86 GLU A C 1
ATOM 712 O O . GLU A 1 86 ? -10.804 -3.768 4.448 1.00 93.25 86 GLU A O 1
ATOM 717 N N . ILE A 1 87 ? -8.570 -3.657 4.301 1.00 91.19 87 ILE A N 1
ATOM 718 C CA . ILE A 1 87 ? -8.489 -2.722 3.193 1.00 91.19 87 ILE A CA 1
ATOM 719 C C . ILE A 1 87 ? -7.932 -3.463 1.979 1.00 91.19 87 ILE A C 1
ATOM 721 O O . ILE A 1 87 ? -6.918 -4.169 2.010 1.00 91.19 87 ILE A O 1
ATOM 725 N N . LYS A 1 88 ? -8.639 -3.327 0.859 1.00 88.62 88 LYS A N 1
ATOM 726 C CA . LYS A 1 88 ? -8.238 -3.883 -0.432 1.00 88.62 88 LYS A CA 1
ATOM 727 C C . LYS A 1 88 ? -8.445 -2.836 -1.507 1.00 88.62 88 LYS A C 1
ATOM 729 O O . LYS A 1 88 ? -9.467 -2.157 -1.542 1.00 88.62 88 LYS A O 1
ATOM 734 N N . GLN A 1 89 ? -7.470 -2.727 -2.401 1.00 84.31 89 GLN A N 1
ATOM 735 C CA . GLN A 1 89 ? -7.537 -1.841 -3.552 1.00 84.31 89 GLN A CA 1
ATOM 736 C C . GLN A 1 89 ? -7.797 -2.650 -4.814 1.00 84.31 89 GLN A C 1
ATOM 738 O O . GLN A 1 89 ? -7.228 -3.721 -5.021 1.00 84.31 89 GLN A O 1
ATOM 743 N N . VAL A 1 90 ? -8.625 -2.095 -5.693 1.00 82.44 90 VAL A N 1
ATOM 744 C CA . VAL A 1 90 ? -8.869 -2.654 -7.015 1.00 82.44 90 VAL A CA 1
ATOM 745 C C . VAL A 1 90 ? -9.019 -1.531 -8.041 1.00 82.44 90 VAL A C 1
ATOM 747 O O . VAL A 1 90 ? -9.424 -0.420 -7.706 1.00 82.44 90 VAL A O 1
ATOM 750 N N . SER A 1 91 ? -8.657 -1.794 -9.297 1.00 80.62 91 SER A N 1
ATOM 751 C CA . SER A 1 91 ? -8.806 -0.823 -10.384 1.00 80.62 91 SER A CA 1
ATOM 752 C C . SER A 1 91 ? -10.179 -0.942 -11.038 1.00 80.62 91 SER A C 1
ATOM 754 O O . SER A 1 91 ? -10.497 -1.984 -11.604 1.00 80.62 91 SER A O 1
ATOM 756 N N . PHE A 1 92 ? -10.949 0.149 -11.081 1.00 73.50 92 PHE A N 1
ATOM 757 C CA . PHE A 1 92 ? -12.200 0.223 -11.856 1.00 73.50 92 PHE A CA 1
ATOM 758 C C . PHE A 1 92 ? -11.998 0.019 -13.362 1.00 73.50 92 PHE A C 1
ATOM 760 O O . PHE A 1 92 ? -12.932 -0.301 -14.096 1.00 73.50 92 PHE A O 1
ATOM 767 N N . GLN A 1 93 ? -10.774 0.222 -13.847 1.00 79.19 93 GLN A N 1
ATOM 768 C CA . GLN A 1 93 ? -10.441 -0.015 -15.245 1.00 79.19 93 GLN A CA 1
ATOM 769 C C . GLN A 1 93 ? -10.135 -1.485 -15.532 1.00 79.19 93 GLN A C 1
ATOM 771 O O . GLN A 1 93 ? -10.105 -1.850 -16.708 1.00 79.19 93 GLN A O 1
ATOM 776 N N . SER A 1 94 ? -9.952 -2.310 -14.492 1.00 79.00 94 SER A N 1
ATOM 777 C CA . SER A 1 94 ? -9.704 -3.743 -14.624 1.00 79.00 94 SER A CA 1
ATOM 778 C C . SER A 1 94 ? -10.809 -4.402 -15.441 1.00 79.00 94 SER A C 1
ATOM 780 O O . SER A 1 94 ? -11.993 -4.276 -15.120 1.00 79.00 94 SER A O 1
ATOM 782 N N . GLN A 1 95 ? -10.410 -5.129 -16.485 1.00 72.00 95 GLN A N 1
ATOM 783 C CA . GLN A 1 95 ? -11.329 -5.887 -17.333 1.00 72.00 95 GLN A CA 1
ATOM 784 C C . GLN A 1 95 ? -12.180 -6.850 -16.509 1.00 72.00 95 GLN A C 1
ATOM 786 O O . GLN A 1 95 ? -13.377 -6.940 -16.736 1.00 72.00 95 GLN A O 1
ATOM 791 N N . LEU A 1 96 ? -11.600 -7.461 -15.473 1.00 68.88 96 LEU A N 1
ATOM 792 C CA . LEU A 1 96 ? -12.307 -8.391 -14.597 1.00 68.88 96 LEU A CA 1
ATOM 793 C C . LEU A 1 96 ? -13.504 -7.745 -13.885 1.00 68.88 96 LEU A C 1
ATOM 795 O O . LEU A 1 96 ? -14.539 -8.382 -13.771 1.00 68.88 96 LEU A O 1
ATOM 799 N N . ILE A 1 97 ? -13.405 -6.485 -13.448 1.00 67.19 97 ILE A N 1
ATOM 800 C CA . ILE A 1 97 ? -14.538 -5.789 -12.805 1.00 67.19 97 ILE A CA 1
ATOM 801 C C . ILE A 1 97 ? -15.615 -5.396 -13.816 1.00 67.19 97 ILE A C 1
ATOM 803 O O . ILE A 1 97 ? -16.789 -5.306 -13.471 1.00 67.19 97 ILE A O 1
ATOM 807 N N . LYS A 1 98 ? -15.220 -5.137 -15.065 1.00 65.56 98 LYS A N 1
ATOM 808 C CA . LYS A 1 98 ? -16.155 -4.782 -16.138 1.00 65.56 98 LYS A CA 1
ATOM 809 C C . LYS A 1 98 ? -16.875 -6.004 -16.704 1.00 65.56 98 LYS A C 1
ATOM 811 O O . LYS A 1 98 ? -18.037 -5.897 -17.074 1.00 65.56 98 LYS A O 1
ATOM 816 N N . GLU A 1 99 ? -16.173 -7.128 -16.809 1.00 70.50 99 GLU A N 1
ATOM 817 C CA . GLU A 1 99 ? -16.658 -8.366 -17.428 1.00 70.50 99 GLU A CA 1
ATOM 818 C C . GLU A 1 99 ? -17.420 -9.249 -16.442 1.00 70.50 99 GLU A C 1
ATOM 820 O O . GLU A 1 99 ? -18.396 -9.895 -16.815 1.00 70.50 99 GLU A O 1
ATOM 825 N N . PHE A 1 100 ? -17.008 -9.256 -15.177 1.00 60.62 100 PHE A N 1
ATOM 826 C CA . PHE A 1 100 ? -17.722 -9.942 -14.116 1.00 60.62 100 PHE A CA 1
ATOM 827 C C . PHE A 1 100 ? -18.434 -8.874 -13.294 1.00 60.62 100 PHE A C 1
ATOM 829 O O . PHE A 1 100 ? -17.783 -7.972 -12.782 1.00 60.62 100 PHE A O 1
ATOM 836 N N . GLU A 1 101 ? -19.762 -8.948 -13.172 1.00 57.41 101 GLU A N 1
ATOM 837 C CA . GLU A 1 101 ? -20.564 -8.058 -12.320 1.00 57.41 101 GLU A CA 1
ATOM 838 C C . GLU A 1 101 ? -20.184 -8.240 -10.837 1.00 57.41 101 GLU A C 1
ATOM 840 O O . GLU A 1 101 ? -20.901 -8.866 -10.051 1.00 57.41 101 GLU A O 1
ATOM 845 N N . PHE A 1 102 ? -19.017 -7.732 -10.443 1.00 61.72 102 PHE A N 1
ATOM 846 C CA . PHE A 1 102 ? -18.505 -7.838 -9.089 1.00 61.72 102 PHE A CA 1
ATOM 847 C C . PHE A 1 102 ? -19.455 -7.093 -8.151 1.00 61.72 102 PHE A C 1
ATOM 849 O O . PHE A 1 102 ? -19.497 -5.864 -8.107 1.00 61.72 102 PHE A O 1
ATOM 856 N N . LYS A 1 103 ? -20.228 -7.852 -7.373 1.00 58.41 103 LYS A N 1
ATOM 857 C CA . LYS A 1 103 ? -21.013 -7.320 -6.261 1.00 58.41 103 LYS A CA 1
ATOM 858 C C . LYS A 1 103 ? -20.112 -7.275 -5.038 1.00 58.41 103 LYS A C 1
ATOM 860 O O . LYS A 1 103 ? -19.813 -8.320 -4.462 1.00 58.41 103 LYS A O 1
ATOM 865 N N . MET A 1 104 ? -19.694 -6.077 -4.630 1.00 58.28 104 MET A N 1
ATOM 866 C CA . MET A 1 104 ? -19.134 -5.903 -3.292 1.00 58.28 104 MET A CA 1
ATOM 867 C C . MET A 1 104 ? -20.254 -6.170 -2.291 1.00 58.28 104 MET A C 1
ATOM 869 O O . MET A 1 104 ? -21.226 -5.419 -2.227 1.00 58.28 104 MET A O 1
ATOM 873 N N . LYS A 1 105 ? -20.155 -7.282 -1.566 1.00 57.03 105 LYS A N 1
ATOM 874 C CA . LYS A 1 105 ? -21.053 -7.563 -0.454 1.00 57.03 105 LYS A CA 1
ATOM 875 C C . LYS A 1 105 ? -20.396 -7.049 0.823 1.00 57.03 105 LYS A C 1
ATOM 877 O O . LYS A 1 105 ? -19.278 -7.481 1.103 1.00 57.03 105 LYS A O 1
ATOM 882 N N . PRO A 1 106 ? -21.049 -6.157 1.580 1.00 54.91 106 PRO A N 1
ATOM 883 C CA . PRO A 1 106 ? -20.607 -5.870 2.933 1.00 54.91 106 PRO A CA 1
ATOM 884 C C . PRO A 1 106 ? -20.680 -7.174 3.744 1.00 54.91 106 PRO A C 1
ATOM 886 O O . PRO A 1 106 ? -21.667 -7.915 3.668 1.00 54.91 106 PRO A O 1
ATOM 889 N N . ILE A 1 107 ? -19.587 -7.523 4.427 1.00 58.66 107 ILE A N 1
ATOM 890 C CA . ILE A 1 107 ? -19.535 -8.710 5.287 1.00 58.66 107 ILE A CA 1
ATOM 891 C C . ILE A 1 107 ? -20.152 -8.309 6.626 1.00 58.66 107 ILE A C 1
ATOM 893 O O . ILE A 1 107 ? -19.474 -8.157 7.632 1.00 58.66 107 ILE A O 1
ATOM 897 N N . ASP A 1 108 ? -21.471 -8.160 6.624 1.00 54.25 108 ASP A N 1
ATOM 898 C CA . ASP A 1 108 ? -22.272 -7.964 7.841 1.00 54.25 108 ASP A CA 1
ATOM 899 C C . ASP A 1 108 ? -22.722 -9.332 8.394 1.00 54.25 108 ASP A C 1
ATOM 901 O O . ASP A 1 108 ? -23.728 -9.472 9.091 1.00 54.25 108 ASP A O 1
ATOM 905 N N . SER A 1 109 ? -22.042 -10.393 7.954 1.00 63.94 109 SER A N 1
ATOM 906 C CA . SER A 1 109 ? -22.604 -11.732 7.850 1.00 63.94 109 SER A CA 1
ATOM 907 C C . SER A 1 109 ? -22.011 -12.678 8.889 1.00 63.94 109 SER A C 1
ATOM 909 O O . SER A 1 109 ? -20.873 -12.533 9.324 1.00 63.94 109 SER A O 1
ATOM 911 N N . LYS A 1 110 ? -22.849 -13.639 9.287 1.00 73.19 110 LYS A N 1
ATOM 912 C CA . LYS A 1 110 ? -22.681 -14.655 10.340 1.00 73.19 110 LYS A CA 1
ATOM 913 C C . LYS A 1 110 ? -21.228 -15.098 10.555 1.00 73.19 110 LYS A C 1
ATOM 915 O O . LYS A 1 110 ? -20.529 -15.389 9.593 1.00 73.19 110 LYS A O 1
ATOM 920 N N . GLU A 1 111 ? -20.849 -15.296 11.818 1.00 75.56 111 GLU A N 1
ATOM 921 C CA . GLU A 1 111 ? -19.527 -15.761 12.280 1.00 75.56 111 GLU A CA 1
ATOM 922 C C . GLU A 1 111 ? -18.878 -16.842 11.389 1.00 75.56 111 GLU A C 1
ATOM 924 O O . GLU A 1 111 ? -17.693 -16.768 11.078 1.00 75.56 111 GLU A O 1
ATOM 929 N N . GLN A 1 112 ? -19.658 -17.811 10.900 1.00 76.75 112 GLN A N 1
ATOM 930 C CA . GLN A 1 112 ? -19.157 -18.876 10.029 1.00 76.75 112 GLN A CA 1
ATOM 931 C C . GLN A 1 112 ? -18.619 -18.385 8.670 1.00 76.75 112 GLN A C 1
ATOM 933 O O . GLN A 1 112 ? -17.664 -18.961 8.153 1.00 76.75 112 GLN A O 1
ATOM 938 N N . GLU A 1 113 ? -19.207 -17.345 8.071 1.00 74.25 113 GLU A N 1
ATOM 939 C CA . GLU A 1 113 ? -18.680 -16.755 6.833 1.00 74.25 113 GLU A CA 1
ATOM 940 C C . GLU A 1 113 ? -17.347 -16.048 7.080 1.00 74.25 113 GLU A C 1
ATOM 942 O O . GLU A 1 113 ? -16.426 -16.214 6.280 1.00 74.25 113 GLU A O 1
ATOM 947 N N . LEU A 1 114 ? -17.212 -15.349 8.214 1.00 74.56 114 LEU A N 1
ATOM 948 C CA . LEU A 1 114 ? -15.943 -14.757 8.644 1.00 74.56 114 LEU A CA 1
ATOM 949 C C . LEU A 1 114 ? -14.876 -15.835 8.861 1.00 74.56 114 LEU A C 1
ATOM 951 O O . LEU A 1 114 ? -13.782 -15.719 8.318 1.00 74.56 114 LEU A O 1
ATOM 955 N N . ILE A 1 115 ? -15.205 -16.925 9.563 1.00 78.25 115 ILE A N 1
ATOM 956 C CA . ILE A 1 115 ? -14.298 -18.069 9.753 1.00 78.25 115 ILE A CA 1
ATOM 957 C C . ILE A 1 115 ? -13.855 -18.649 8.403 1.00 78.25 115 ILE A C 1
ATOM 959 O O . ILE A 1 115 ? -12.676 -18.933 8.208 1.00 78.25 115 ILE A O 1
ATOM 963 N N . ASN A 1 116 ? -14.769 -18.811 7.445 1.00 76.62 116 ASN A N 1
ATOM 964 C CA . ASN A 1 116 ? -14.434 -19.342 6.121 1.00 76.62 116 ASN A CA 1
ATOM 965 C C . ASN A 1 116 ? -13.502 -18.403 5.339 1.00 76.62 116 ASN A C 1
ATOM 967 O O . ASN A 1 116 ? -12.540 -18.862 4.723 1.00 76.62 116 ASN A O 1
ATOM 971 N N . LEU A 1 117 ? -13.761 -17.094 5.387 1.00 76.62 117 LEU A N 1
ATOM 972 C CA . LEU A 1 117 ? -12.898 -16.065 4.803 1.00 76.62 117 LEU A CA 1
ATOM 973 C C . LEU A 1 117 ? -11.508 -16.061 5.439 1.00 76.62 117 LEU A C 1
ATOM 975 O O . LEU A 1 117 ? -10.502 -16.031 4.729 1.00 76.62 117 LEU A O 1
ATOM 979 N N . PHE A 1 118 ? -11.440 -16.145 6.765 1.00 78.19 118 PHE A N 1
ATOM 980 C CA . PHE A 1 118 ? -10.172 -16.217 7.474 1.00 78.19 118 PHE A CA 1
ATOM 981 C C . PHE A 1 118 ? -9.417 -17.505 7.186 1.00 78.19 118 PHE A C 1
ATOM 983 O O . PHE A 1 118 ? -8.203 -17.453 7.012 1.00 78.19 118 PHE A O 1
ATOM 990 N N . ASN A 1 119 ? -10.107 -18.632 7.028 1.00 79.31 119 ASN A N 1
ATOM 991 C CA . ASN A 1 119 ? -9.466 -19.868 6.599 1.00 79.31 119 ASN A CA 1
ATOM 992 C C . ASN A 1 119 ? -8.886 -19.755 5.177 1.00 79.31 119 ASN A C 1
ATOM 994 O O . ASN A 1 119 ? -7.779 -20.213 4.907 1.00 79.31 119 ASN A O 1
ATOM 998 N N . LEU A 1 120 ? -9.592 -19.092 4.257 1.00 75.38 120 LEU A N 1
ATOM 999 C CA . LEU A 1 120 ? -9.073 -18.832 2.909 1.00 75.38 120 LEU A CA 1
ATOM 1000 C C . LEU A 1 120 ? -7.829 -17.932 2.927 1.00 75.38 120 LEU A C 1
ATOM 1002 O O . LEU A 1 120 ? -6.890 -18.178 2.174 1.00 75.38 120 LEU A O 1
ATOM 1006 N N . LYS A 1 121 ? -7.822 -16.891 3.769 1.00 72.25 121 LYS A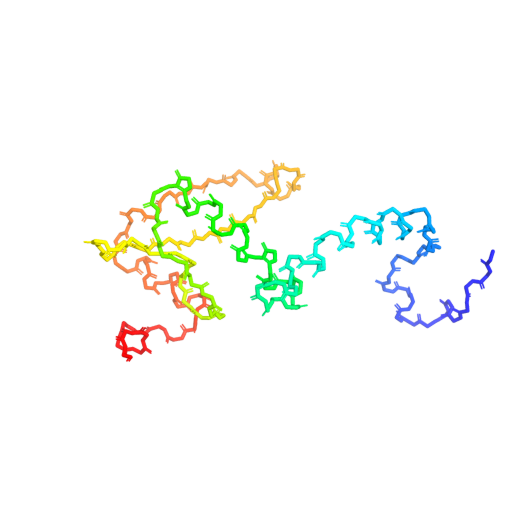 N 1
ATOM 1007 C CA . LYS A 1 121 ? -6.730 -15.906 3.829 1.00 72.25 121 LYS A CA 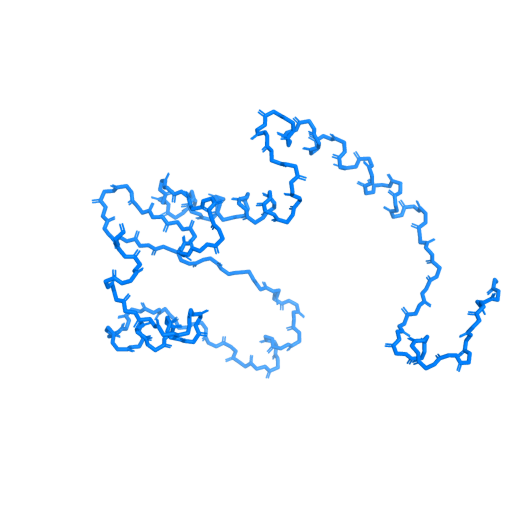1
ATOM 1008 C C . LYS A 1 121 ? -5.514 -16.411 4.611 1.00 72.25 121 LYS A C 1
ATOM 1010 O O . LYS A 1 121 ? -4.380 -16.174 4.204 1.00 72.25 121 LYS A O 1
ATOM 1015 N N . PHE A 1 122 ? -5.748 -17.070 5.739 1.00 75.31 122 PHE A N 1
ATOM 1016 C CA . PHE A 1 122 ? -4.724 -17.402 6.729 1.00 75.31 122 PHE A CA 1
ATOM 1017 C C . PHE A 1 122 ? -4.463 -18.912 6.866 1.00 75.31 122 PHE A C 1
ATOM 1019 O O . PHE A 1 122 ? -3.545 -19.307 7.581 1.00 75.31 122 PHE A O 1
ATOM 1026 N N . GLY A 1 123 ? -5.212 -19.770 6.166 1.00 79.38 123 GLY A N 1
ATOM 1027 C CA . GLY A 1 123 ? -5.081 -21.225 6.255 1.00 79.38 123 GLY A CA 1
ATOM 1028 C C . GLY A 1 123 ? -5.949 -21.818 7.366 1.00 79.38 123 GLY A C 1
ATOM 1029 O O . GLY A 1 123 ? -7.167 -21.764 7.289 1.00 79.38 123 GLY A O 1
ATOM 1030 N N . HIS A 1 124 ? -5.354 -22.430 8.392 1.00 76.25 124 HIS A N 1
ATOM 1031 C CA . HIS A 1 124 ? -6.116 -22.918 9.550 1.00 76.25 124 HIS A CA 1
ATOM 1032 C C . HIS A 1 124 ? -6.327 -21.786 10.561 1.00 76.25 124 HIS A C 1
ATOM 1034 O O . HIS A 1 124 ? -5.465 -21.514 11.395 1.00 76.25 124 HIS A O 1
ATOM 1040 N N . PHE A 1 125 ? -7.481 -21.130 10.487 1.00 71.00 125 PHE A N 1
ATOM 1041 C CA . PHE A 1 125 ? -7.870 -20.073 11.408 1.00 71.00 125 PHE A CA 1
ATOM 1042 C C . PHE A 1 125 ? -8.521 -20.643 12.676 1.00 71.00 125 PHE A C 1
ATOM 1044 O O . PHE A 1 125 ? -9.490 -21.401 12.610 1.00 71.00 125 PHE A O 1
ATOM 1051 N N . SER A 1 126 ? -8.019 -20.226 13.839 1.00 71.56 126 SER A N 1
ATOM 1052 C CA . SER A 1 126 ? -8.748 -20.268 15.109 1.00 71.56 126 SER A CA 1
ATOM 1053 C C . SER A 1 126 ? -8.609 -18.907 15.787 1.00 71.56 126 SER A C 1
ATOM 1055 O O . SER A 1 126 ? -7.563 -18.264 15.678 1.00 71.56 126 SER A O 1
ATOM 1057 N N . TRP A 1 127 ? -9.651 -18.467 16.493 1.00 65.56 127 TRP A N 1
ATOM 1058 C CA . TRP A 1 127 ? -9.617 -17.206 17.238 1.00 65.56 127 TRP A CA 1
ATOM 1059 C C . TRP A 1 127 ? -8.503 -17.192 18.299 1.00 65.56 127 TRP A C 1
ATOM 1061 O O . TRP A 1 127 ? -7.841 -16.177 18.489 1.00 65.56 127 TRP A O 1
ATOM 1071 N N . GLU A 1 128 ? -8.234 -18.338 18.929 1.00 63.81 128 GLU A N 1
ATOM 1072 C CA . GLU A 1 128 ? -7.192 -18.504 19.952 1.00 63.81 128 GLU A CA 1
ATOM 1073 C C . GLU A 1 128 ? -5.767 -18.355 19.394 1.00 63.81 128 GLU A C 1
ATOM 1075 O O . GLU A 1 128 ? -4.883 -17.879 20.098 1.00 63.81 128 GLU A O 1
ATOM 1080 N N . ASN A 1 129 ? -5.540 -18.708 18.123 1.00 58.25 129 ASN A N 1
ATOM 1081 C CA . ASN A 1 129 ? -4.209 -18.660 17.509 1.00 58.25 129 ASN A CA 1
ATOM 1082 C C . ASN A 1 129 ? -3.741 -17.236 17.157 1.00 58.25 129 ASN A C 1
ATOM 1084 O O . ASN A 1 129 ? -2.553 -17.045 16.910 1.00 58.25 129 ASN A O 1
ATOM 1088 N N . TYR A 1 130 ? -4.656 -16.262 17.084 1.00 51.81 130 TYR A N 1
ATOM 1089 C CA . TYR A 1 130 ? -4.369 -14.900 16.602 1.00 51.81 130 TYR A CA 1
ATOM 1090 C C . TYR A 1 130 ? -4.723 -13.785 17.602 1.00 51.81 130 TYR A C 1
ATOM 1092 O O . TYR A 1 130 ? -4.425 -12.624 17.329 1.00 51.81 130 TYR A O 1
ATOM 1100 N N . LEU A 1 131 ? -5.354 -14.115 18.736 1.00 47.88 131 LEU A N 1
ATOM 1101 C CA . LEU A 1 131 ? -5.675 -13.174 19.823 1.00 47.88 131 LEU A CA 1
ATOM 1102 C C . LEU A 1 131 ? -4.754 -13.317 21.055 1.00 47.88 131 LEU A C 1
ATOM 1104 O O . LEU A 1 131 ? -4.948 -12.593 22.032 1.00 47.88 131 LEU A O 1
ATOM 1108 N N . ALA A 1 132 ? -3.789 -14.241 21.017 1.00 39.09 132 ALA A N 1
ATOM 1109 C CA . ALA A 1 132 ? -2.755 -14.444 22.038 1.00 39.09 132 ALA A CA 1
ATOM 1110 C C . ALA A 1 132 ? -1.462 -13.695 21.683 1.00 39.09 132 ALA A C 1
ATOM 1112 O O . ALA A 1 132 ? -0.803 -13.201 22.626 1.00 39.09 132 ALA A O 1
#